Protein AF-A0A6G3X3R8-F1 (afdb_monomer)

Structure (mmCIF, N/CA/C/O backbone):
data_AF-A0A6G3X3R8-F1
#
_entry.id   AF-A0A6G3X3R8-F1
#
loop_
_atom_site.group_PDB
_atom_site.id
_atom_site.type_symbol
_atom_site.label_atom_id
_atom_site.label_alt_id
_atom_site.label_comp_id
_atom_site.label_asym_id
_atom_site.label_entity_id
_atom_site.label_seq_id
_atom_site.pdbx_PDB_ins_code
_atom_site.Cartn_x
_atom_site.Cartn_y
_atom_site.Cartn_z
_atom_site.occupancy
_atom_site.B_iso_or_equiv
_atom_site.auth_seq_id
_atom_site.auth_comp_id
_atom_site.auth_asym_id
_atom_site.auth_atom_id
_atom_site.pdbx_PDB_model_num
ATOM 1 N N . MET A 1 1 ? -9.871 -5.070 -18.375 1.00 51.44 1 MET A N 1
ATOM 2 C CA . MET A 1 1 ? -9.761 -4.419 -17.052 1.00 51.44 1 MET A CA 1
ATOM 3 C C . MET A 1 1 ? -8.784 -5.247 -16.235 1.00 51.44 1 MET A C 1
ATOM 5 O O . MET A 1 1 ? -8.817 -6.461 -16.408 1.00 51.44 1 MET A O 1
ATOM 9 N N . PRO A 1 2 ? -7.899 -4.659 -15.419 1.00 62.16 2 PRO A N 1
ATOM 10 C CA . PRO A 1 2 ? -7.158 -5.433 -14.431 1.00 62.16 2 PRO A CA 1
ATOM 11 C C . PRO A 1 2 ? -8.149 -6.233 -13.581 1.00 62.16 2 PRO A C 1
ATOM 13 O O . PRO A 1 2 ? -9.144 -5.678 -13.121 1.00 62.16 2 PRO A O 1
ATOM 16 N N . ASN A 1 3 ? -7.879 -7.509 -13.351 1.00 79.88 3 ASN A N 1
ATOM 17 C CA . ASN A 1 3 ? -8.626 -8.396 -12.453 1.00 79.88 3 ASN A CA 1
ATOM 18 C C . ASN A 1 3 ? -8.449 -8.026 -10.958 1.00 79.88 3 ASN A C 1
ATOM 20 O O . ASN A 1 3 ? -8.619 -8.8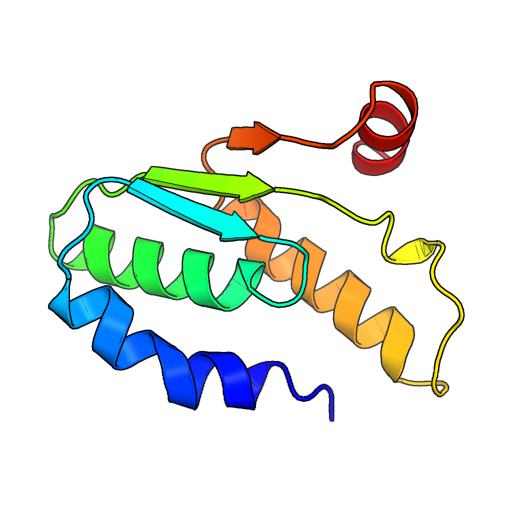54 -10.073 1.00 79.88 3 ASN A O 1
ATOM 24 N N . LEU A 1 4 ? -8.106 -6.766 -10.665 1.00 83.94 4 LEU A N 1
ATOM 25 C CA . LEU A 1 4 ? -7.900 -6.221 -9.320 1.00 83.94 4 LEU A CA 1
ATOM 26 C C . LEU A 1 4 ? -9.207 -6.165 -8.522 1.00 83.94 4 LEU A C 1
ATOM 28 O O . LEU A 1 4 ? -9.215 -6.394 -7.317 1.00 83.94 4 LEU A O 1
ATOM 32 N N . TRP A 1 5 ? -10.328 -5.908 -9.201 1.00 88.75 5 TRP A N 1
ATOM 33 C CA . TRP A 1 5 ? -11.642 -5.901 -8.560 1.00 88.75 5 TRP A CA 1
ATOM 34 C C . TRP A 1 5 ? -12.098 -7.301 -8.136 1.00 88.75 5 TRP A C 1
ATOM 36 O O . TRP A 1 5 ? -12.779 -7.439 -7.122 1.00 88.75 5 TRP A O 1
ATOM 46 N N . ASP A 1 6 ? -11.665 -8.344 -8.849 1.00 93.00 6 ASP A N 1
ATOM 47 C CA . ASP A 1 6 ? -11.985 -9.728 -8.490 1.00 93.00 6 ASP A CA 1
ATOM 48 C C . ASP A 1 6 ? -11.380 -10.090 -7.126 1.00 93.00 6 ASP A C 1
ATOM 50 O O . ASP A 1 6 ? -12.029 -10.762 -6.324 1.00 93.00 6 ASP A O 1
ATOM 54 N N . PHE A 1 7 ? -10.182 -9.575 -6.813 1.00 94.00 7 PHE A N 1
ATOM 55 C CA . PHE A 1 7 ? -9.582 -9.724 -5.485 1.00 94.00 7 PHE A CA 1
ATOM 56 C C . PHE A 1 7 ? -10.406 -9.019 -4.400 1.00 94.00 7 PHE A C 1
ATOM 58 O O . PHE A 1 7 ? -10.652 -9.612 -3.351 1.00 94.00 7 PHE A O 1
ATOM 65 N N . GLU A 1 8 ? -10.883 -7.792 -4.634 1.00 93.31 8 GLU A N 1
ATOM 66 C CA . GLU A 1 8 ? -11.748 -7.100 -3.664 1.00 93.31 8 GLU A CA 1
ATOM 67 C C . GLU A 1 8 ? -13.021 -7.915 -3.399 1.00 93.31 8 GLU A C 1
ATOM 69 O O . GLU A 1 8 ? -13.334 -8.216 -2.246 1.00 93.31 8 GLU A O 1
ATOM 74 N N . LEU A 1 9 ? -13.722 -8.333 -4.458 1.00 94.50 9 LEU A N 1
ATOM 75 C CA . LEU A 1 9 ? -14.955 -9.115 -4.346 1.00 94.50 9 LEU A CA 1
ATOM 76 C C . LEU A 1 9 ? -14.736 -10.450 -3.623 1.00 94.50 9 LEU A C 1
ATOM 78 O O . LEU A 1 9 ? -15.587 -10.877 -2.838 1.00 94.50 9 LEU A O 1
ATOM 82 N N . ALA A 1 10 ? -13.596 -11.102 -3.860 1.00 95.81 10 ALA A N 1
ATOM 83 C CA . ALA A 1 10 ? -13.258 -12.366 -3.224 1.00 95.81 10 ALA A CA 1
ATOM 84 C C . ALA A 1 10 ? -12.888 -12.200 -1.741 1.00 95.81 10 ALA A C 1
ATOM 86 O O . ALA A 1 10 ? -13.340 -12.986 -0.904 1.00 95.81 10 ALA A O 1
ATOM 87 N N . PHE A 1 11 ? -12.084 -11.192 -1.389 1.00 96.50 11 PHE A N 1
ATOM 88 C CA . PHE A 1 11 ? -11.421 -11.132 -0.083 1.00 96.50 11 PHE A CA 1
ATOM 89 C C . PHE A 1 11 ? -12.020 -10.124 0.904 1.00 96.50 11 PHE A C 1
ATOM 91 O O . PHE A 1 11 ? -11.944 -10.376 2.106 1.00 96.50 11 PHE A O 1
ATOM 98 N N . ALA A 1 12 ? -12.662 -9.039 0.455 1.00 95.94 12 ALA A N 1
ATOM 99 C CA . ALA A 1 12 ? -13.076 -7.934 1.330 1.00 95.94 12 ALA A CA 1
ATOM 100 C C . ALA A 1 12 ? -13.929 -8.389 2.526 1.00 95.94 12 ALA A C 1
ATOM 102 O O . ALA A 1 12 ? -13.591 -8.106 3.675 1.00 95.94 12 ALA A O 1
ATOM 103 N N . LYS A 1 13 ? -14.986 -9.174 2.271 1.00 97.19 13 LYS A N 1
ATOM 104 C CA . LYS A 1 13 ? -15.876 -9.682 3.331 1.00 97.19 13 LYS A CA 1
ATOM 105 C C . LYS A 1 13 ? -15.149 -10.571 4.343 1.00 97.19 13 LYS A C 1
ATOM 107 O O . LYS A 1 13 ? -15.477 -10.564 5.525 1.00 97.19 13 LYS A O 1
ATOM 112 N N . HIS A 1 14 ? -14.169 -11.342 3.875 1.00 98.00 14 HIS A N 1
ATOM 113 C CA . HIS A 1 14 ? -13.425 -12.270 4.716 1.00 98.00 14 HIS A CA 1
ATOM 114 C C . HIS A 1 14 ? -12.469 -11.497 5.623 1.00 98.00 14 HIS A C 1
ATOM 116 O O . HIS A 1 14 ? -12.457 -11.732 6.828 1.00 98.00 14 HIS A O 1
ATOM 122 N N . ILE A 1 15 ? -11.750 -10.513 5.079 1.00 98.00 15 ILE A N 1
ATOM 123 C CA . ILE A 1 15 ? -10.869 -9.638 5.861 1.00 98.00 15 ILE A CA 1
ATOM 124 C C . ILE A 1 15 ? -11.667 -8.895 6.939 1.00 98.00 15 ILE A C 1
ATOM 126 O O . ILE A 1 15 ? -11.274 -8.896 8.105 1.00 98.00 15 ILE A O 1
ATOM 130 N N . ASP A 1 16 ? -12.818 -8.325 6.579 1.00 97.69 16 ASP A N 1
ATOM 131 C CA . ASP A 1 16 ? -13.675 -7.618 7.533 1.00 97.69 16 ASP A CA 1
ATOM 132 C C . ASP A 1 16 ? -14.166 -8.565 8.650 1.00 97.69 16 ASP A C 1
ATOM 134 O O . ASP A 1 16 ? -14.178 -8.184 9.824 1.00 97.69 16 ASP A O 1
ATOM 138 N N . SER A 1 17 ? -14.494 -9.821 8.314 1.00 97.81 17 SER A N 1
ATOM 139 C CA . SER A 1 17 ? -14.939 -10.835 9.284 1.00 97.81 17 SER A CA 1
ATOM 140 C C . SER A 1 17 ? -13.852 -11.284 10.266 1.00 97.81 17 SER A C 1
ATOM 142 O O . SER A 1 17 ? -14.158 -11.555 11.426 1.00 97.81 17 SER A O 1
ATOM 144 N N . LEU A 1 18 ? -12.588 -11.313 9.827 1.00 98.06 18 LEU A N 1
ATOM 145 C CA . LEU A 1 18 ? -11.444 -11.691 10.663 1.00 98.06 18 LEU A CA 1
ATOM 146 C C . LEU A 1 18 ? -11.136 -10.646 11.735 1.00 98.06 18 LEU A C 1
ATOM 148 O O . LEU A 1 18 ? -10.469 -10.964 12.714 1.00 98.06 18 LEU A O 1
ATOM 152 N N . LYS A 1 19 ? -11.608 -9.407 11.548 1.00 97.56 19 LYS A N 1
ATOM 153 C CA . LYS A 1 19 ? -11.317 -8.270 12.426 1.00 97.56 19 LYS A CA 1
ATOM 154 C C . LYS A 1 19 ? -9.814 -8.163 12.756 1.00 97.56 19 LYS A C 1
ATOM 156 O O . LYS A 1 19 ? -9.469 -8.085 13.931 1.00 97.56 19 LYS A O 1
ATOM 161 N N . PRO A 1 20 ? -8.923 -8.101 11.749 1.00 97.94 20 PRO A N 1
ATOM 162 C CA . PRO A 1 20 ? -7.485 -8.077 11.995 1.00 97.94 20 PRO A CA 1
ATOM 163 C C . PRO A 1 20 ? -7.074 -6.814 12.752 1.00 97.94 20 PRO A C 1
ATOM 165 O O . PRO A 1 20 ? -7.715 -5.775 12.579 1.00 97.94 20 PRO A O 1
ATOM 168 N N . ASP A 1 21 ? -5.985 -6.903 13.514 1.00 97.94 21 ASP A N 1
ATOM 169 C CA . ASP A 1 21 ? -5.270 -5.756 14.095 1.00 97.94 21 ASP A CA 1
ATOM 170 C C . ASP A 1 21 ? -4.203 -5.200 13.132 1.00 97.94 21 ASP A C 1
ATOM 172 O O . ASP A 1 21 ? -3.886 -4.009 13.137 1.00 97.94 21 ASP A O 1
ATOM 176 N N . LEU A 1 22 ? -3.684 -6.065 12.257 1.00 98.38 22 LEU A N 1
ATOM 177 C CA . LEU A 1 22 ? -2.677 -5.766 11.245 1.00 98.38 22 LEU A CA 1
ATOM 178 C C . LEU A 1 22 ? -3.045 -6.465 9.934 1.00 98.38 22 LEU A C 1
ATOM 180 O O . LEU A 1 22 ? -3.395 -7.644 9.922 1.00 98.38 22 LEU A O 1
ATOM 184 N N . ILE A 1 23 ? -2.923 -5.743 8.827 1.00 98.69 23 ILE A N 1
ATOM 185 C CA . ILE A 1 23 ? -3.055 -6.266 7.471 1.00 98.69 23 ILE A CA 1
ATOM 186 C C . ILE A 1 23 ? -1.685 -6.177 6.809 1.00 98.69 23 ILE A C 1
ATOM 188 O O . ILE A 1 23 ? -1.101 -5.099 6.731 1.00 98.69 23 ILE A O 1
ATOM 192 N N . HIS A 1 24 ? -1.193 -7.304 6.308 1.00 98.62 24 HIS A N 1
ATOM 193 C CA . HIS A 1 24 ? -0.006 -7.355 5.464 1.00 98.62 24 HIS A CA 1
ATOM 194 C C . HIS A 1 24 ? -0.446 -7.635 4.024 1.00 98.62 24 HIS A C 1
ATOM 196 O O . HIS A 1 24 ? -0.896 -8.739 3.711 1.00 98.62 24 HIS A O 1
ATOM 202 N N . ALA A 1 25 ? -0.405 -6.615 3.167 1.00 98.06 25 ALA A N 1
ATOM 203 C CA . ALA A 1 25 ? -0.847 -6.704 1.782 1.00 98.06 25 ALA A CA 1
ATOM 204 C C . ALA A 1 25 ? 0.331 -7.069 0.876 1.00 98.06 25 ALA A C 1
ATOM 206 O O . ALA A 1 25 ? 1.223 -6.251 0.650 1.00 98.06 25 ALA A O 1
ATOM 207 N N . HIS A 1 26 ? 0.309 -8.299 0.362 1.00 97.00 26 HIS A N 1
ATOM 208 C CA . HIS A 1 26 ? 1.368 -8.806 -0.499 1.00 97.00 26 HIS A CA 1
ATOM 209 C C . HIS A 1 26 ? 1.212 -8.319 -1.942 1.00 97.00 26 HIS A C 1
ATOM 211 O O . HIS A 1 26 ? 0.286 -8.741 -2.644 1.00 97.00 26 HIS A O 1
ATOM 217 N N . ASP A 1 27 ? 2.175 -7.515 -2.390 1.00 95.62 27 ASP A N 1
ATOM 218 C CA . ASP A 1 27 ? 2.337 -7.031 -3.759 1.00 95.62 27 ASP A CA 1
ATOM 219 C C . ASP A 1 27 ? 1.203 -6.098 -4.251 1.00 95.62 27 ASP A C 1
ATOM 221 O O . ASP A 1 27 ? 0.149 -5.939 -3.620 1.00 95.62 27 ASP A O 1
ATOM 225 N N . PHE A 1 28 ? 1.409 -5.447 -5.401 1.00 94.12 28 PHE A N 1
ATOM 226 C CA . PHE A 1 28 ? 0.525 -4.397 -5.927 1.00 94.12 28 PHE A CA 1
ATOM 227 C C . PHE A 1 28 ? -0.933 -4.843 -6.078 1.00 94.12 28 PHE A C 1
ATOM 229 O O . PHE A 1 28 ? -1.860 -4.044 -5.945 1.00 94.12 28 PHE A O 1
ATOM 236 N N . LYS A 1 29 ? -1.168 -6.135 -6.335 1.00 93.88 29 LYS A N 1
ATOM 237 C CA . LYS A 1 29 ? -2.513 -6.690 -6.548 1.00 93.88 29 LYS A CA 1
ATOM 238 C C . LYS A 1 29 ? -3.372 -6.583 -5.289 1.00 93.88 29 LYS A C 1
ATOM 240 O O . LYS A 1 29 ? -4.538 -6.203 -5.379 1.00 93.88 29 LYS A O 1
ATOM 245 N N . MET A 1 30 ? -2.792 -6.891 -4.126 1.00 96.62 30 MET A N 1
ATOM 246 C CA . MET A 1 30 ? -3.511 -6.898 -2.849 1.00 96.62 30 MET A CA 1
ATOM 247 C C . MET A 1 30 ? -3.478 -5.553 -2.130 1.00 96.62 30 MET A C 1
ATOM 249 O O . MET A 1 30 ? -4.276 -5.352 -1.214 1.00 96.62 30 MET A O 1
ATOM 253 N N . LEU A 1 31 ? -2.611 -4.624 -2.545 1.00 97.06 31 LEU A N 1
ATOM 254 C CA . LEU A 1 31 ? -2.465 -3.316 -1.908 1.00 97.06 31 LEU A CA 1
ATOM 255 C C . LEU A 1 31 ? -3.804 -2.581 -1.753 1.00 97.06 31 LEU A C 1
ATOM 257 O O . LEU A 1 31 ? -4.155 -2.183 -0.644 1.00 97.06 31 LEU A O 1
ATOM 261 N N . GLY A 1 32 ? -4.597 -2.460 -2.823 1.00 96.69 32 GLY A N 1
ATOM 262 C CA . GLY A 1 32 ? -5.881 -1.760 -2.726 1.00 96.69 32 GLY A CA 1
ATOM 263 C C . GLY A 1 32 ? -6.936 -2.495 -1.896 1.00 96.69 32 GLY A C 1
ATOM 264 O O . GLY A 1 32 ? -7.711 -1.845 -1.194 1.00 96.69 32 GLY A O 1
ATOM 265 N N . VAL A 1 33 ? -6.904 -3.832 -1.871 1.00 97.56 33 VAL A N 1
ATOM 266 C CA . VAL A 1 33 ? -7.773 -4.635 -0.993 1.00 97.56 33 VAL A CA 1
ATOM 267 C C . VAL A 1 33 ? -7.435 -4.368 0.476 1.00 97.56 33 VAL A C 1
ATOM 269 O O . VAL A 1 33 ? -8.323 -4.109 1.290 1.00 97.56 33 VAL A O 1
ATOM 272 N N . GLY A 1 34 ? -6.142 -4.377 0.813 1.00 98.19 34 GLY A N 1
ATOM 273 C CA . GLY A 1 34 ? -5.658 -4.062 2.155 1.00 98.19 34 GLY A CA 1
ATOM 274 C C . GLY A 1 34 ? -5.961 -2.621 2.567 1.00 98.19 34 GLY A C 1
ATOM 275 O O . GLY A 1 34 ? -6.462 -2.396 3.668 1.00 98.19 34 GLY A O 1
ATOM 276 N N . ALA A 1 35 ? -5.737 -1.656 1.670 1.00 98.31 35 ALA A N 1
ATOM 277 C CA . ALA A 1 35 ? -6.028 -0.240 1.887 1.00 98.31 35 ALA A CA 1
ATOM 278 C C . ALA A 1 35 ? -7.504 -0.003 2.215 1.00 98.31 35 ALA A C 1
ATOM 280 O O . ALA A 1 35 ? -7.825 0.594 3.244 1.00 98.31 35 ALA A O 1
ATOM 281 N N . ARG A 1 36 ? -8.423 -0.523 1.396 1.00 98.06 36 ARG A N 1
ATOM 282 C CA . ARG A 1 36 ? -9.861 -0.346 1.631 1.00 98.06 36 ARG A CA 1
ATOM 283 C C . ARG A 1 36 ? -10.334 -1.054 2.893 1.00 98.06 36 ARG A C 1
ATOM 285 O O . ARG A 1 36 ? -11.123 -0.475 3.637 1.00 98.06 36 ARG A O 1
ATOM 292 N N . ALA A 1 37 ? -9.831 -2.254 3.180 1.00 98.31 37 ALA A N 1
ATOM 293 C CA . ALA A 1 37 ? -10.133 -2.946 4.431 1.00 98.31 37 ALA A CA 1
ATOM 294 C C . ALA A 1 37 ? -9.643 -2.159 5.659 1.00 98.31 37 ALA A C 1
ATOM 296 O O . ALA A 1 37 ? -10.392 -1.995 6.624 1.00 98.31 37 ALA A O 1
ATOM 297 N N . ALA A 1 38 ? -8.426 -1.606 5.611 1.00 98.56 38 ALA A N 1
ATOM 298 C CA . ALA A 1 38 ? -7.893 -0.761 6.674 1.00 98.56 38 ALA A CA 1
ATOM 299 C C . ALA A 1 38 ? -8.738 0.508 6.863 1.00 98.56 38 ALA A C 1
ATOM 301 O O . ALA A 1 38 ? -9.091 0.840 7.993 1.00 98.56 38 ALA A O 1
ATOM 302 N N . VAL A 1 39 ? -9.133 1.181 5.776 1.00 98.31 39 VAL A N 1
ATOM 303 C CA . VAL A 1 39 ? -10.019 2.357 5.823 1.00 98.31 39 VAL A CA 1
ATOM 304 C C . VAL A 1 39 ? -11.362 2.014 6.470 1.00 98.31 39 VAL A C 1
ATOM 306 O O . VAL A 1 39 ? -11.768 2.699 7.409 1.00 98.31 39 VAL A O 1
ATOM 309 N N . ARG A 1 40 ? -12.031 0.935 6.037 1.00 98.25 40 ARG A N 1
ATOM 310 C CA . ARG A 1 40 ? -13.307 0.488 6.631 1.00 98.25 40 ARG A CA 1
ATOM 311 C C . ARG A 1 40 ? -13.155 0.165 8.118 1.00 98.25 40 ARG A C 1
ATOM 313 O O . ARG A 1 40 ? -13.973 0.594 8.928 1.00 98.25 40 ARG A O 1
ATOM 320 N N . ALA A 1 41 ? -12.097 -0.553 8.495 1.00 98.38 41 ALA A N 1
ATOM 321 C CA . ALA A 1 41 ? -11.833 -0.913 9.884 1.00 98.38 41 ALA A CA 1
ATOM 322 C C . ALA A 1 41 ? -11.584 0.315 10.776 1.00 98.38 41 ALA A C 1
ATOM 324 O O . ALA A 1 41 ? -12.165 0.409 11.859 1.00 98.38 41 ALA A O 1
ATOM 325 N N . ARG A 1 42 ? -10.777 1.271 10.299 1.00 98.38 42 ARG A N 1
ATOM 326 C CA . ARG A 1 42 ? -10.484 2.536 10.992 1.00 98.38 42 ARG A CA 1
ATOM 327 C C . ARG A 1 42 ? -11.729 3.398 11.147 1.00 98.38 42 ARG A C 1
ATOM 329 O O . ARG A 1 42 ? -11.963 3.918 12.233 1.00 98.38 42 ARG A O 1
ATOM 336 N N . ALA A 1 43 ? -12.559 3.488 10.108 1.00 98.12 43 ALA A N 1
ATOM 337 C CA . ALA A 1 43 ? -13.847 4.178 10.172 1.00 98.12 43 ALA A CA 1
ATOM 338 C C . ALA A 1 43 ? -14.801 3.548 11.206 1.00 98.12 43 ALA A C 1
ATOM 340 O O . ALA A 1 43 ? -15.607 4.251 11.806 1.00 98.12 43 ALA A O 1
ATOM 341 N N . ALA A 1 44 ? -14.669 2.244 11.470 1.00 97.69 44 ALA A N 1
ATOM 342 C CA . ALA A 1 44 ? -15.384 1.532 12.530 1.00 97.69 44 ALA A CA 1
ATOM 343 C C . ALA A 1 44 ? -14.699 1.608 13.915 1.00 97.69 44 ALA A C 1
ATOM 345 O O . ALA A 1 44 ? -15.037 0.837 14.811 1.00 97.69 44 ALA A O 1
ATOM 346 N N . GLY A 1 45 ? -13.714 2.494 14.099 1.00 98.19 45 GLY A N 1
ATOM 347 C CA . GLY A 1 45 ? -13.015 2.698 15.372 1.00 98.19 45 GLY A CA 1
ATOM 348 C C . GLY A 1 45 ? -11.943 1.654 15.699 1.00 98.19 45 GLY A C 1
ATOM 349 O O . GLY A 1 45 ? -11.412 1.663 16.807 1.00 98.19 45 GLY A O 1
ATOM 350 N N . ARG A 1 46 ? -11.593 0.759 14.762 1.00 98.06 46 ARG A N 1
ATOM 351 C CA . ARG A 1 46 ? -10.514 -0.224 14.950 1.00 98.06 46 ARG A CA 1
ATOM 352 C C . ARG A 1 46 ? -9.219 0.315 14.335 1.00 98.06 46 ARG A C 1
ATOM 354 O O . ARG A 1 46 ? -9.169 0.462 13.112 1.00 98.06 46 ARG A O 1
ATOM 361 N N . PRO A 1 47 ? -8.160 0.592 15.118 1.00 97.56 47 PRO A N 1
ATOM 362 C CA . PRO A 1 47 ? -6.939 1.244 14.633 1.00 97.56 47 PRO A CA 1
ATOM 363 C C . PRO A 1 47 ? -6.009 0.277 13.879 1.00 97.56 47 PRO A C 1
ATOM 365 O O . PRO A 1 47 ? -4.820 0.179 14.170 1.00 97.56 47 PRO A O 1
ATOM 368 N N . VAL A 1 48 ? -6.553 -0.446 12.899 1.00 98.44 48 VAL A N 1
ATOM 369 C CA . VAL A 1 48 ? -5.842 -1.467 12.125 1.00 98.44 48 VAL A CA 1
ATOM 370 C C . VAL A 1 48 ? -4.676 -0.846 11.371 1.00 98.44 48 VAL A C 1
ATOM 372 O O . VAL A 1 48 ? -4.827 0.211 10.750 1.00 98.44 48 VAL A O 1
ATOM 375 N N . LYS A 1 49 ? -3.524 -1.513 11.401 1.00 98.56 49 LYS A N 1
ATOM 376 C CA . LYS A 1 49 ? -2.325 -1.121 10.654 1.00 98.56 49 LYS A CA 1
ATOM 377 C C . LYS A 1 49 ? -2.236 -1.844 9.316 1.00 98.56 49 LYS A C 1
ATOM 379 O O . LYS A 1 49 ? -2.691 -2.978 9.198 1.00 98.56 49 LYS A O 1
ATOM 384 N N . LEU A 1 50 ? -1.669 -1.183 8.314 1.00 98.81 50 LEU A N 1
ATOM 385 C CA . LEU A 1 50 ? -1.440 -1.730 6.981 1.00 98.81 50 LEU A CA 1
ATOM 386 C C . LEU A 1 50 ? 0.052 -1.692 6.655 1.00 98.81 50 LEU A C 1
ATOM 388 O O . LEU A 1 50 ? 0.653 -0.621 6.630 1.00 98.81 50 LEU A O 1
ATOM 392 N N . VAL A 1 51 ? 0.621 -2.856 6.359 1.00 98.69 51 VAL A N 1
ATOM 393 C CA . VAL A 1 51 ? 1.959 -2.997 5.780 1.00 98.69 51 VAL A CA 1
ATOM 394 C C . VAL A 1 51 ? 1.804 -3.396 4.321 1.00 98.69 51 VAL A C 1
ATOM 396 O O . VAL A 1 51 ? 1.092 -4.355 4.016 1.00 98.69 51 VAL A O 1
ATOM 399 N N . TRP A 1 52 ? 2.465 -2.668 3.430 1.00 98.50 52 TRP A N 1
ATOM 400 C CA . TRP A 1 52 ? 2.582 -3.035 2.024 1.00 98.50 52 TRP A CA 1
ATOM 401 C C . TRP A 1 52 ? 3.900 -3.783 1.786 1.00 98.50 52 TRP A C 1
ATOM 403 O O . TRP A 1 52 ? 4.968 -3.240 2.053 1.00 98.50 52 TRP A O 1
ATOM 413 N N . ASP A 1 53 ? 3.816 -5.017 1.287 1.00 98.06 53 ASP A N 1
ATOM 414 C CA . ASP A 1 53 ? 4.965 -5.786 0.792 1.00 98.06 53 ASP A CA 1
ATOM 415 C C . ASP A 1 53 ? 5.147 -5.516 -0.707 1.00 98.06 53 ASP A C 1
ATOM 417 O O . ASP A 1 53 ? 4.463 -6.101 -1.551 1.00 98.06 53 ASP A O 1
ATOM 421 N N . ALA A 1 54 ? 6.005 -4.563 -1.051 1.00 96.94 54 ALA A N 1
ATOM 422 C CA . ALA A 1 54 ? 6.306 -4.207 -2.429 1.00 96.94 54 ALA A CA 1
ATOM 423 C C . ALA A 1 54 ? 7.291 -5.225 -3.025 1.00 96.94 54 ALA A C 1
ATOM 425 O O . ALA A 1 54 ? 8.512 -5.088 -2.895 1.00 96.94 54 ALA A O 1
ATOM 426 N N . HIS A 1 55 ? 6.754 -6.270 -3.656 1.00 95.44 55 HIS A N 1
ATOM 427 C CA . HIS A 1 55 ? 7.546 -7.387 -4.175 1.00 95.44 55 HIS A CA 1
ATOM 428 C C . HIS A 1 55 ? 8.136 -7.122 -5.569 1.00 95.44 55 HIS A C 1
ATOM 430 O O . HIS A 1 55 ? 9.198 -7.647 -5.902 1.00 95.44 55 HIS A O 1
ATOM 436 N N . GLU A 1 56 ? 7.467 -6.302 -6.382 1.00 93.19 56 GLU A N 1
ATOM 437 C CA . GLU A 1 56 ? 7.871 -5.981 -7.753 1.00 93.19 56 GLU A CA 1
ATOM 438 C C . GLU A 1 56 ? 8.012 -4.463 -7.957 1.00 93.19 56 GLU A C 1
ATOM 440 O O . GLU A 1 56 ? 7.303 -3.67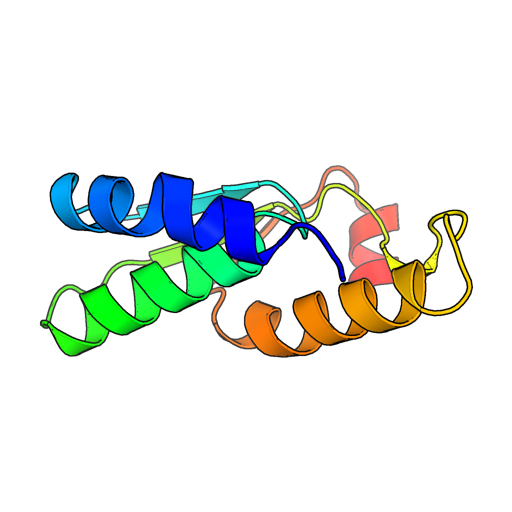2 -7.339 1.00 93.19 56 GLU A O 1
ATOM 445 N N . TYR A 1 57 ? 8.893 -4.045 -8.875 1.00 95.12 57 TYR A N 1
ATOM 446 C CA . TYR A 1 57 ? 8.870 -2.679 -9.409 1.00 95.12 57 TYR A CA 1
ATOM 447 C C . TYR A 1 57 ? 7.867 -2.614 -10.561 1.00 95.12 57 TYR A C 1
ATOM 449 O O . TYR A 1 57 ? 8.224 -2.874 -11.714 1.00 95.12 57 TYR A O 1
ATOM 457 N N . VAL A 1 58 ? 6.604 -2.294 -10.263 1.00 95.06 58 VAL A N 1
ATOM 458 C CA . VAL A 1 58 ? 5.521 -2.332 -11.261 1.00 95.06 58 VAL A CA 1
ATOM 459 C C . VAL A 1 58 ? 5.825 -1.511 -12.512 1.00 95.06 58 VAL A C 1
ATOM 461 O O . VAL A 1 58 ? 5.616 -2.065 -13.591 1.00 95.06 58 VAL A O 1
ATOM 464 N N . PRO A 1 59 ? 6.366 -0.273 -12.451 1.00 94.75 59 PRO A N 1
ATOM 465 C CA . PRO A 1 59 ? 6.704 0.490 -13.656 1.00 94.75 59 PRO A CA 1
ATOM 466 C C . PRO A 1 59 ? 7.705 -0.211 -14.591 1.00 94.75 59 PRO A C 1
ATOM 468 O O . PRO A 1 59 ? 7.717 0.081 -15.786 1.00 94.75 59 PRO A O 1
ATOM 471 N N . GLY A 1 60 ? 8.514 -1.141 -14.071 1.00 94.19 60 GLY A N 1
ATOM 472 C CA . GLY A 1 60 ? 9.479 -1.935 -14.835 1.00 94.19 60 GLY A CA 1
ATOM 473 C C . GLY A 1 60 ? 8.943 -3.263 -15.380 1.00 94.19 60 GLY A C 1
ATOM 474 O O . GLY A 1 60 ? 9.686 -3.981 -16.048 1.00 94.19 60 GLY A O 1
ATOM 475 N N . LEU A 1 61 ? 7.682 -3.621 -15.113 1.00 94.00 61 LEU A N 1
ATOM 476 C CA . LEU A 1 61 ? 7.111 -4.883 -15.585 1.00 94.00 61 LEU A CA 1
ATOM 477 C C . LEU A 1 61 ? 6.806 -4.850 -17.090 1.00 94.00 61 LEU A C 1
ATOM 479 O O . LEU A 1 61 ? 6.325 -3.839 -17.613 1.00 94.00 61 LEU A O 1
ATOM 483 N N . PRO A 1 62 ? 6.980 -5.979 -17.804 1.00 93.44 62 PRO A N 1
ATOM 484 C CA . PRO A 1 62 ? 6.586 -6.068 -19.201 1.00 93.44 62 PRO A CA 1
ATOM 485 C C . PRO A 1 62 ? 5.057 -5.915 -19.327 1.00 93.44 62 PRO A C 1
ATOM 487 O O . PRO A 1 62 ? 4.299 -6.678 -18.713 1.00 93.44 62 PRO A O 1
ATOM 490 N N . PRO A 1 63 ? 4.558 -4.955 -20.128 1.00 91.31 63 PRO A N 1
ATOM 491 C CA . PRO A 1 63 ? 3.127 -4.731 -20.252 1.00 91.31 63 PRO A CA 1
ATOM 492 C C . PRO A 1 63 ? 2.459 -5.910 -20.964 1.00 91.31 63 PRO A C 1
ATOM 494 O O . PRO A 1 63 ? 2.834 -6.276 -22.074 1.00 91.31 63 PRO A O 1
ATOM 497 N N . ARG A 1 64 ? 1.393 -6.463 -20.373 1.00 90.12 64 ARG A N 1
ATOM 498 C CA . ARG A 1 64 ? 0.575 -7.497 -21.042 1.00 90.12 64 ARG A CA 1
ATOM 499 C C . ARG A 1 64 ? -0.259 -6.941 -22.201 1.00 90.12 64 ARG A C 1
ATOM 501 O O . ARG A 1 64 ? -0.585 -7.657 -23.138 1.00 90.12 64 ARG A O 1
ATOM 508 N N . HIS A 1 65 ? -0.644 -5.671 -22.104 1.00 90.88 65 HIS A N 1
ATOM 509 C CA . HIS A 1 65 ? -1.331 -4.887 -23.132 1.00 90.88 65 HIS A CA 1
ATOM 510 C C . HIS A 1 65 ? -1.208 -3.391 -22.794 1.00 90.88 65 HIS A C 1
ATOM 512 O O . HIS A 1 65 ? -0.856 -3.040 -21.666 1.00 90.88 65 HIS A O 1
ATOM 518 N N . SER A 1 66 ? -1.563 -2.495 -23.724 1.00 92.31 66 SER A N 1
ATOM 519 C CA . SER A 1 66 ? -1.329 -1.039 -23.603 1.00 92.31 66 SER A CA 1
ATOM 520 C C . SER A 1 66 ? -1.903 -0.392 -22.337 1.00 92.31 66 SER A C 1
ATOM 522 O O . SER A 1 66 ? -1.308 0.519 -21.776 1.00 92.31 66 SER A O 1
ATOM 524 N N . ARG A 1 67 ? -3.051 -0.878 -21.856 1.00 91.75 67 ARG A N 1
ATOM 525 C CA . ARG A 1 67 ? -3.688 -0.380 -20.622 1.00 91.75 67 ARG A CA 1
ATOM 526 C C . ARG A 1 67 ? -3.219 -1.068 -19.340 1.00 91.75 67 ARG A C 1
ATOM 528 O O . ARG A 1 67 ? -3.588 -0.619 -18.265 1.00 91.75 67 ARG A O 1
ATOM 535 N N . TRP A 1 68 ? -2.495 -2.185 -19.434 1.00 92.75 68 TRP A N 1
ATOM 536 C CA . TRP A 1 68 ? -2.208 -3.036 -18.276 1.00 92.75 68 TRP A CA 1
ATOM 537 C C . TRP A 1 68 ? -1.262 -2.326 -17.315 1.00 92.75 68 TRP A C 1
ATOM 539 O O . TRP A 1 68 ? -1.607 -2.122 -16.158 1.00 92.75 68 TRP A O 1
ATOM 549 N N . LEU A 1 69 ? -0.100 -1.909 -17.815 1.00 94.62 69 LEU A N 1
ATOM 550 C CA . LEU A 1 69 ? 0.954 -1.325 -16.995 1.00 94.62 69 LEU A CA 1
ATOM 551 C C . LEU A 1 69 ? 0.540 0.034 -16.395 1.00 94.62 69 LEU A C 1
ATOM 553 O O . LEU A 1 69 ? 0.588 0.157 -15.173 1.00 94.62 69 LEU A O 1
ATOM 557 N N . PRO A 1 70 ? 0.012 1.006 -17.174 1.00 94.62 70 PRO A N 1
ATOM 558 C CA . PRO A 1 70 ? -0.444 2.275 -16.602 1.00 94.62 70 PRO A CA 1
ATOM 559 C C . PRO A 1 70 ? -1.526 2.109 -15.530 1.00 94.62 70 PRO A C 1
ATOM 561 O O . PRO A 1 70 ? -1.525 2.843 -14.548 1.00 94.62 70 PRO A O 1
ATOM 564 N N . ALA A 1 71 ? -2.436 1.140 -15.690 1.00 94.00 71 ALA A N 1
ATOM 565 C CA . ALA A 1 71 ? -3.489 0.899 -14.708 1.00 94.00 71 ALA A CA 1
ATOM 566 C C . ALA A 1 71 ? -2.944 0.354 -13.379 1.00 94.00 71 ALA A C 1
ATOM 568 O O . ALA A 1 71 ? -3.422 0.765 -12.328 1.00 94.00 71 ALA A O 1
ATOM 569 N N . HIS A 1 72 ? -1.945 -0.534 -13.407 1.00 94.50 72 HIS A N 1
ATOM 570 C CA . HIS A 1 72 ? -1.341 -1.059 -12.178 1.00 94.50 72 HIS A CA 1
ATOM 571 C C . HIS A 1 72 ? -0.451 -0.028 -11.480 1.00 94.50 72 HIS A C 1
ATOM 573 O O . HIS A 1 72 ? -0.510 0.085 -10.261 1.00 94.50 72 HIS A O 1
ATOM 579 N N . VAL A 1 73 ? 0.286 0.790 -12.238 1.00 94.88 73 VAL A N 1
ATOM 580 C CA . VAL A 1 73 ? 1.049 1.914 -11.668 1.00 94.88 73 VAL A CA 1
ATOM 581 C C . VAL A 1 73 ? 0.114 2.936 -11.015 1.00 94.88 7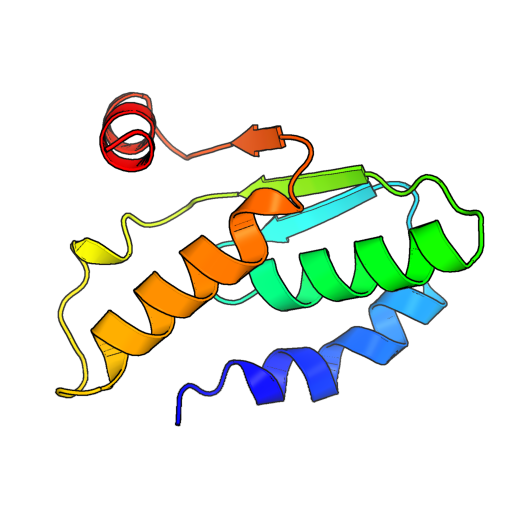3 VAL A C 1
ATOM 583 O O . VAL A 1 73 ? 0.383 3.413 -9.915 1.00 94.88 73 VAL A O 1
ATOM 586 N N . ALA A 1 74 ? -1.004 3.275 -11.666 1.00 94.56 74 ALA A N 1
ATOM 587 C CA . ALA A 1 74 ? -2.0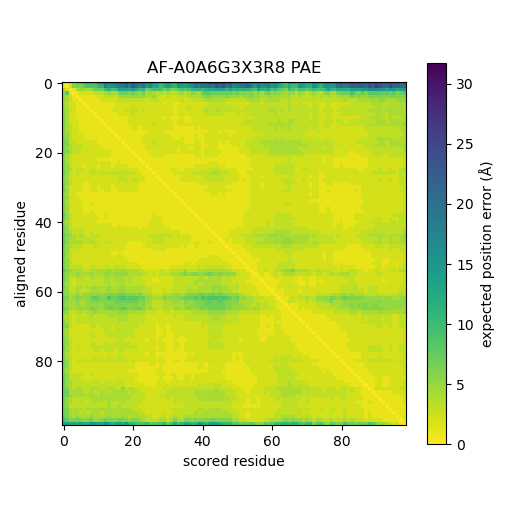01 4.170 -11.080 1.00 94.56 74 ALA A CA 1
ATOM 588 C C . ALA A 1 74 ? -2.630 3.569 -9.814 1.00 94.56 74 ALA A C 1
ATOM 590 O O . ALA A 1 74 ? -2.783 4.270 -8.818 1.00 94.56 74 ALA A O 1
ATOM 591 N N . TRP A 1 75 ? -2.937 2.270 -9.838 1.00 94.75 75 TRP A N 1
ATOM 592 C CA . TRP A 1 75 ? -3.473 1.541 -8.693 1.00 94.75 75 TRP A CA 1
ATOM 593 C C . TRP A 1 75 ? -2.534 1.563 -7.485 1.00 94.75 75 TRP A C 1
ATOM 595 O O . TRP A 1 75 ? -2.995 1.827 -6.375 1.00 94.75 75 TRP A O 1
ATOM 605 N N . GLU A 1 76 ? -1.233 1.330 -7.684 1.00 94.69 76 GLU A N 1
ATOM 606 C CA . GLU A 1 76 ? -0.252 1.463 -6.603 1.00 94.69 76 GLU A CA 1
ATOM 607 C C . GLU A 1 76 ? -0.227 2.874 -6.039 1.00 94.69 76 GLU A C 1
ATOM 609 O O . GLU A 1 76 ? -0.382 3.042 -4.834 1.00 94.69 76 GLU A O 1
ATOM 614 N N . LYS A 1 77 ? -0.102 3.894 -6.896 1.00 94.00 77 LYS A N 1
ATOM 615 C CA . LYS A 1 77 ? -0.047 5.296 -6.455 1.00 94.00 77 LYS A CA 1
ATOM 616 C C . LYS A 1 77 ? -1.292 5.710 -5.671 1.00 94.00 77 LYS A C 1
ATOM 618 O O . LYS A 1 77 ? -1.177 6.422 -4.679 1.00 94.00 77 LYS A O 1
ATOM 623 N N . GLU A 1 78 ? -2.467 5.253 -6.098 1.00 95.50 78 GLU A N 1
ATOM 624 C CA . GLU A 1 78 ? -3.740 5.523 -5.425 1.00 95.50 78 GLU A CA 1
ATOM 625 C C . GLU A 1 78 ? -3.793 4.911 -4.017 1.00 95.50 78 GLU A C 1
ATOM 627 O O . GLU A 1 78 ? -4.329 5.533 -3.103 1.00 95.50 78 GLU A O 1
ATOM 632 N N . HIS A 1 79 ? -3.237 3.711 -3.823 1.00 97.00 79 HIS A N 1
ATOM 633 C CA . HIS A 1 79 ? -3.435 2.948 -2.587 1.00 97.00 79 HIS A CA 1
ATOM 634 C C . HIS A 1 79 ? -2.223 2.933 -1.641 1.00 97.00 79 HIS A C 1
ATOM 636 O O . HIS A 1 79 ? -2.397 2.721 -0.440 1.00 97.00 79 HIS A O 1
ATOM 642 N N . ALA A 1 80 ? -1.011 3.198 -2.133 1.00 96.12 80 ALA A N 1
ATOM 643 C CA . ALA A 1 80 ? 0.217 3.204 -1.334 1.00 96.12 80 ALA A CA 1
ATOM 644 C C . ALA A 1 80 ? 0.155 4.214 -0.181 1.00 96.12 80 ALA A C 1
ATOM 646 O O . ALA A 1 80 ? 0.656 3.945 0.907 1.00 96.12 80 ALA A O 1
ATOM 647 N N . VAL A 1 81 ? -0.544 5.337 -0.379 1.00 96.19 81 VAL A N 1
ATOM 648 C CA . VAL A 1 81 ? -0.716 6.399 0.629 1.00 96.19 81 VAL A CA 1
ATOM 649 C C . VAL A 1 81 ? -1.453 5.947 1.897 1.00 96.19 81 VAL A C 1
ATOM 651 O O . VAL A 1 81 ? -1.423 6.648 2.904 1.00 96.19 81 VAL A O 1
ATOM 654 N N . PHE A 1 82 ? -2.127 4.792 1.868 1.00 98.12 82 PHE A N 1
ATOM 655 C CA . PHE A 1 82 ? -2.832 4.239 3.027 1.00 98.12 82 PHE A CA 1
ATOM 656 C C . PHE A 1 82 ? -1.975 3.286 3.871 1.00 98.12 82 PHE A C 1
ATOM 658 O O . PHE A 1 82 ? -2.407 2.912 4.969 1.00 98.12 82 PHE A O 1
ATOM 665 N N . ALA A 1 83 ? -0.806 2.873 3.369 1.00 98.25 83 ALA A N 1
ATOM 666 C CA . ALA A 1 83 ? 0.114 2.003 4.089 1.00 98.25 83 ALA A CA 1
ATOM 667 C C . ALA A 1 83 ? 0.795 2.770 5.233 1.00 98.25 83 ALA A C 1
ATOM 669 O O . ALA A 1 83 ? 1.303 3.872 5.044 1.00 98.25 83 ALA A O 1
ATOM 670 N N . ASP A 1 84 ? 0.821 2.179 6.429 1.00 98.56 84 ASP A N 1
ATOM 671 C CA . ASP A 1 84 ? 1.578 2.719 7.564 1.00 98.56 84 ASP A CA 1
ATOM 672 C C . ASP A 1 84 ? 3.075 2.409 7.442 1.00 98.56 84 ASP A C 1
ATOM 674 O O . ASP A 1 84 ? 3.903 3.113 8.015 1.00 98.56 84 ASP A O 1
ATOM 678 N N . ALA A 1 85 ? 3.421 1.336 6.728 1.00 98.06 85 ALA A N 1
ATOM 679 C CA . ALA A 1 85 ? 4.792 0.954 6.436 1.00 98.06 85 ALA A CA 1
ATOM 680 C C . ALA A 1 85 ? 4.877 0.205 5.103 1.00 98.06 85 ALA A C 1
ATOM 682 O O . ALA A 1 85 ? 3.920 -0.445 4.673 1.00 98.06 85 ALA A O 1
ATOM 683 N N . VAL A 1 86 ? 6.054 0.268 4.485 1.00 97.75 86 VAL A N 1
ATOM 684 C CA . VAL A 1 86 ? 6.383 -0.455 3.256 1.00 97.75 86 VAL A CA 1
ATOM 685 C C . VAL A 1 86 ? 7.603 -1.325 3.522 1.00 97.75 86 VAL A C 1
ATOM 687 O O . VAL A 1 86 ? 8.594 -0.851 4.080 1.00 97.75 86 VAL A O 1
ATOM 690 N N . VAL A 1 87 ? 7.525 -2.592 3.134 1.00 97.88 87 VAL A N 1
ATOM 691 C CA . VAL A 1 87 ? 8.654 -3.525 3.105 1.00 97.88 87 VAL A CA 1
ATOM 692 C C . VAL A 1 87 ? 8.873 -3.992 1.673 1.00 97.88 87 VAL A C 1
ATOM 694 O O . VAL A 1 87 ? 7.968 -3.929 0.847 1.00 97.88 87 VAL A O 1
ATOM 697 N N . THR A 1 88 ? 10.092 -4.408 1.352 1.00 98.00 88 THR A N 1
ATOM 698 C CA . THR A 1 88 ? 10.436 -4.889 0.014 1.00 98.00 88 THR A CA 1
ATOM 699 C C . THR A 1 88 ? 11.588 -5.883 0.090 1.00 98.00 88 THR A C 1
ATOM 701 O O . THR A 1 88 ? 12.293 -5.966 1.098 1.00 98.00 88 THR A O 1
ATOM 704 N N . VAL A 1 89 ? 11.792 -6.647 -0.979 1.00 96.81 89 VAL A N 1
ATOM 705 C CA . VAL A 1 89 ? 12.711 -7.791 -1.008 1.00 96.81 89 VAL A CA 1
ATOM 706 C C . VAL A 1 89 ? 14.191 -7.4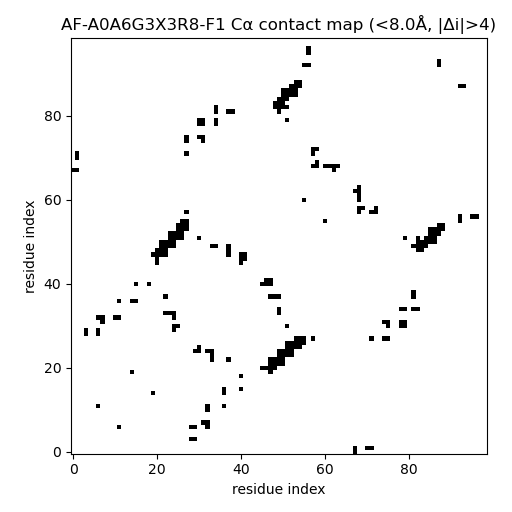14 -1.065 1.00 96.81 89 VAL A C 1
ATOM 708 O O . VAL A 1 89 ? 15.043 -8.266 -0.818 1.00 96.81 89 VAL A O 1
ATOM 711 N N . SER A 1 90 ? 14.535 -6.169 -1.416 1.00 97.12 90 SER A N 1
ATOM 712 C CA . SER A 1 90 ? 15.939 -5.751 -1.509 1.00 97.12 90 SER A CA 1
ATOM 713 C C . SER A 1 90 ? 16.144 -4.239 -1.360 1.00 97.12 90 SER A C 1
ATOM 715 O O . SER A 1 90 ? 15.253 -3.464 -1.713 1.00 97.12 90 SER A O 1
ATOM 717 N N . PRO A 1 91 ? 17.345 -3.793 -0.936 1.00 97.00 91 PRO A N 1
ATOM 718 C CA . PRO A 1 91 ? 17.700 -2.373 -0.930 1.00 97.00 91 PRO A CA 1
ATOM 719 C C . PRO A 1 91 ? 17.602 -1.713 -2.312 1.00 97.00 91 PRO A C 1
ATOM 721 O O . PRO A 1 91 ? 17.183 -0.569 -2.410 1.00 97.00 91 PRO A O 1
ATOM 724 N N . ALA A 1 92 ? 17.945 -2.432 -3.386 1.00 96.50 92 ALA A N 1
ATOM 725 C CA . ALA A 1 92 ? 17.878 -1.893 -4.744 1.00 96.50 92 ALA A CA 1
ATOM 72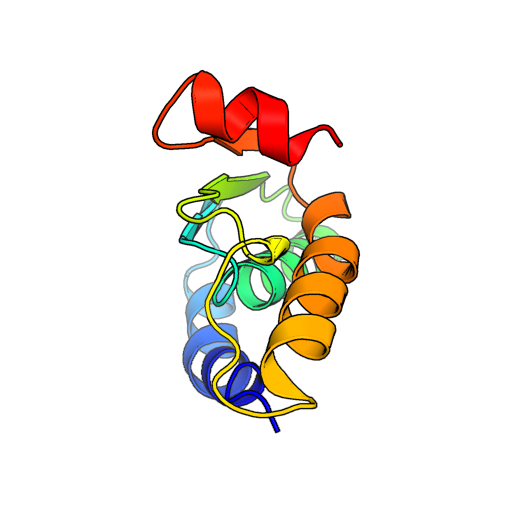6 C C . ALA A 1 92 ? 16.435 -1.565 -5.160 1.00 96.50 92 ALA A C 1
ATOM 728 O O . ALA A 1 92 ? 16.176 -0.492 -5.697 1.00 96.50 92 ALA A O 1
ATOM 729 N N . LEU A 1 93 ? 15.485 -2.459 -4.861 1.00 95.75 93 LEU A N 1
ATOM 730 C CA . LEU A 1 93 ? 14.067 -2.196 -5.106 1.00 95.75 93 LEU A CA 1
ATOM 731 C C . LEU A 1 93 ? 13.542 -1.069 -4.204 1.00 95.75 93 LEU A C 1
ATOM 733 O O . LEU A 1 93 ? 12.745 -0.252 -4.654 1.00 95.75 93 LEU A O 1
ATOM 737 N N . ALA A 1 94 ? 14.034 -0.972 -2.966 1.00 96.19 94 ALA A N 1
ATOM 738 C CA . ALA A 1 94 ? 13.662 0.111 -2.059 1.00 96.19 94 ALA A CA 1
ATOM 739 C C . ALA A 1 94 ? 14.020 1.502 -2.605 1.00 96.19 94 ALA A C 1
ATOM 741 O O . ALA A 1 94 ? 13.269 2.442 -2.362 1.00 96.19 94 ALA A O 1
ATOM 742 N N . GLU A 1 95 ? 15.132 1.645 -3.333 1.00 96.12 95 GLU A N 1
ATOM 743 C CA . GLU A 1 95 ? 15.477 2.913 -3.987 1.00 96.12 95 GLU A CA 1
ATOM 744 C C . GLU A 1 95 ? 14.560 3.205 -5.179 1.00 96.12 95 GLU A C 1
ATOM 746 O O . GLU A 1 95 ? 14.025 4.306 -5.265 1.00 96.12 95 GLU A O 1
ATOM 751 N N . LEU A 1 96 ? 14.277 2.209 -6.026 1.00 94.12 96 LEU A N 1
ATOM 752 C CA . LEU A 1 96 ? 13.363 2.376 -7.166 1.00 94.12 96 LEU A CA 1
ATOM 753 C C . LEU A 1 96 ? 11.947 2.796 -6.745 1.00 94.12 96 LEU A C 1
ATOM 755 O O . LEU A 1 96 ? 11.280 3.530 -7.464 1.00 94.12 96 LEU A O 1
ATOM 759 N N . LEU A 1 97 ? 11.473 2.339 -5.583 1.00 92.31 97 LEU A N 1
ATOM 760 C CA . LEU A 1 97 ? 10.144 2.679 -5.061 1.00 92.31 97 LEU A CA 1
ATOM 761 C C . LEU A 1 97 ? 10.026 4.127 -4.548 1.00 92.31 97 LEU A C 1
ATOM 763 O O . LEU A 1 97 ? 8.913 4.572 -4.268 1.00 92.31 97 LEU A O 1
ATOM 767 N N . LYS A 1 98 ? 11.142 4.849 -4.380 1.00 89.88 98 LYS A N 1
ATOM 768 C CA . LYS A 1 98 ? 11.153 6.252 -3.923 1.00 89.88 98 LYS A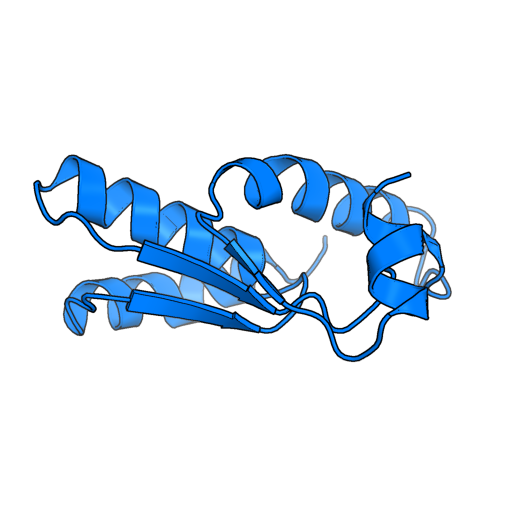 CA 1
ATOM 769 C C . LYS A 1 98 ? 11.093 7.263 -5.071 1.00 89.88 98 LYS A C 1
ATOM 771 O O . LYS A 1 98 ? 10.882 8.445 -4.797 1.00 89.88 98 LYS A O 1
ATOM 776 N N . GLU A 1 99 ? 11.328 6.816 -6.303 1.00 79.88 99 GLU A N 1
ATOM 777 C CA . GLU A 1 99 ? 11.313 7.630 -7.530 1.00 79.88 99 GLU A CA 1
ATOM 778 C C . GLU A 1 99 ? 9.886 7.866 -8.056 1.00 79.88 99 GLU A C 1
ATOM 780 O O . GLU A 1 99 ? 9.598 9.013 -8.473 1.00 79.88 99 GLU A O 1
#

InterPro domains:
  IPR028098 Glycosyltransferase subfamily 4-like, N-terminal domain [PF13439] (4-99)

Organism: NCBI:txid2706086

Solvent-accessible surface area (backbone atoms only — not comparable to full-atom values): 5755 Å² total; per-residue (Å²): 126,80,71,50,61,56,51,36,74,69,40,49,69,56,54,63,72,66,62,61,66,63,42,78,16,65,27,72,70,32,31,48,47,41,32,52,51,36,51,56,39,39,76,71,74,38,88,37,44,32,36,34,35,48,73,68,66,62,89,76,50,83,61,89,45,93,65,48,44,62,51,51,46,50,49,38,66,71,26,55,80,60,41,77,42,78,46,58,88,42,74,71,58,56,55,63,74,73,112

Radius of gyration: 13.73 Å; Cα contacts (8 Å, |Δi|>4): 132; chains: 1; bounding box: 34×20×39 Å

Nearest PDB structures (foldseek):
  8ixq-assembly1_A-4  TM=5.992E-01  e=6.889E-01  Streptomyces lincolnensis
  2a7x-assembly1_A-2  TM=3.792E-01  e=5.655E-02  Mycobacterium tuberculosis
  8ixp-assembly1_C  TM=5.808E-01  e=8.902E-01  Streptomyces lincolnensis
  1mop-assembly1_B  TM=3.856E-01  e=5.684E-01  Mycobacterium tuberculosis
  6z1m-assembly3_C  TM=3.644E-01  e=4.398E-01  synthetic construct

Secondary structure (DSSP, 8-state):
--THHHHHHHHHHHHHHH--SEEEEEHHHHHHHHHHHHHHHHHTT---EEEEEE-S-GGGSPPSSTTHHHHHHHHHHHHHTT-SEEEES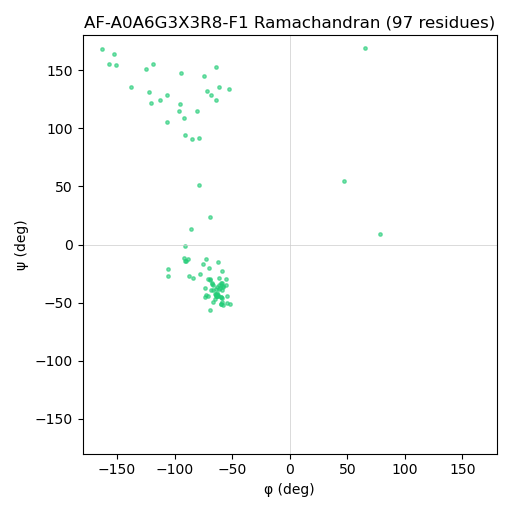-HHHHHHTT-

Sequence (99 aa):
MPNLWDFELAFAKHIDSLKPDLIHAHDFKMLGVGARAAVRARAAGRPVKLVWDAHEYVPGLPPRHSRWLPAHVAWEKEHAVFADAVVTVSPALAELLKE

pLDDT: mean 94.87, std 6.5, range [51.44, 98.81]

Foldseek 3Di:
DPCLVVCLVVPLVVLLVVLDQEAEQEALSRLQSQQVSCVVSVVVVRNHAYEYEHEDLLCPDDAPDPVRSVVSVVSCV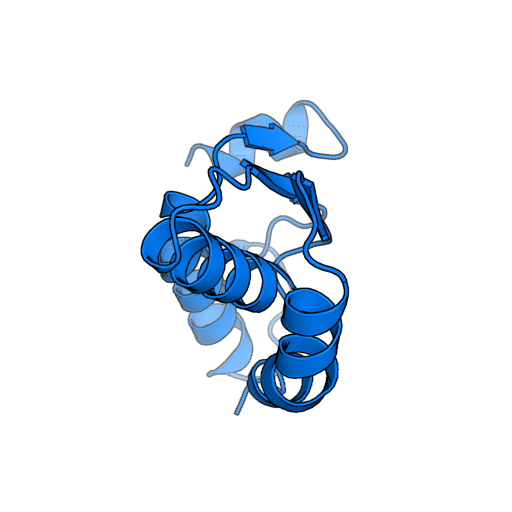VRVVSHPYYHYDDPVVVVSVVD

Mean predicted aligned error: 2.87 Å